Protein AF-A0A7C3ZCT3-F1 (afdb_monomer)

Foldseek 3Di:
DPPPPPPVVVVVVLVVVLVCLQVVLLVVLVVVCVVVVHDSPSNVVSNVVSVVVSVVVCCVVPVD

Mean predicted aligned error: 5.89 Å

pLDDT: mean 89.51, std 12.31, range [45.28, 97.5]

Sequence (64 aa):
MAERRENWTEHLQLGLELAVGVIVFFFIGYIIDLYFNTKPYFTLIGSVFGIVSVFYIIWKRFLK

Structure (mmCIF, N/CA/C/O backbone):
data_AF-A0A7C3ZCT3-F1
#
_entry.id   AF-A0A7C3ZCT3-F1
#
loop_
_atom_site.group_PDB
_atom_site.id
_atom_site.type_symbol
_atom_site.label_atom_id
_atom_site.label_alt_id
_atom_site.label_comp_id
_atom_site.label_asym_id
_atom_site.label_entity_id
_atom_site.label_seq_id
_atom_site.pdbx_PDB_ins_code
_atom_site.Cartn_x
_atom_site.Cartn_y
_atom_site.Cartn_z
_atom_site.occupancy
_atom_site.B_iso_or_equiv
_atom_site.auth_seq_id
_atom_site.auth_comp_id
_atom_site.auth_asym_id
_atom_site.auth_atom_id
_atom_site.pdbx_PDB_model_num
ATOM 1 N N . MET A 1 1 ? 27.388 -1.686 -32.122 1.00 45.28 1 MET A N 1
ATOM 2 C CA . MET A 1 1 ? 26.506 -2.635 -31.418 1.00 45.28 1 MET A CA 1
ATOM 3 C C . MET A 1 1 ? 25.835 -1.853 -30.307 1.00 45.28 1 MET A C 1
ATOM 5 O O . MET A 1 1 ? 26.529 -1.440 -29.391 1.00 45.28 1 MET A O 1
ATOM 9 N N . ALA A 1 2 ? 24.557 -1.500 -30.463 1.00 50.50 2 ALA A N 1
ATOM 10 C CA . ALA A 1 2 ? 23.836 -0.795 -29.409 1.00 50.50 2 ALA A CA 1
ATOM 11 C C . ALA A 1 2 ? 23.648 -1.778 -28.251 1.00 50.50 2 ALA A C 1
ATOM 13 O O . ALA A 1 2 ? 22.917 -2.758 -28.377 1.00 50.50 2 ALA A O 1
ATOM 14 N N . GLU A 1 3 ? 24.388 -1.560 -27.171 1.00 56.91 3 GLU A N 1
ATOM 15 C CA . GLU A 1 3 ? 24.217 -2.265 -25.911 1.00 56.91 3 GLU A CA 1
ATOM 16 C C . GLU A 1 3 ? 22.760 -2.062 -25.478 1.00 56.91 3 GLU A C 1
ATOM 18 O O . GLU A 1 3 ? 22.339 -0.938 -25.193 1.00 56.91 3 GLU A O 1
ATOM 23 N N . ARG A 1 4 ? 21.950 -3.127 -25.523 1.00 62.88 4 ARG A N 1
ATOM 24 C CA . ARG A 1 4 ? 20.605 -3.128 -24.944 1.00 62.88 4 ARG A CA 1
ATOM 25 C C . ARG A 1 4 ? 20.810 -2.971 -23.442 1.00 62.88 4 ARG A C 1
ATOM 27 O O . ARG A 1 4 ? 20.974 -3.966 -22.747 1.00 62.88 4 ARG A O 1
ATOM 34 N N . ARG A 1 5 ? 20.880 -1.727 -22.963 1.00 63.97 5 ARG A N 1
ATOM 35 C CA . ARG A 1 5 ? 20.878 -1.433 -21.534 1.00 63.97 5 ARG A CA 1
ATOM 36 C C . ARG A 1 5 ? 19.576 -1.998 -20.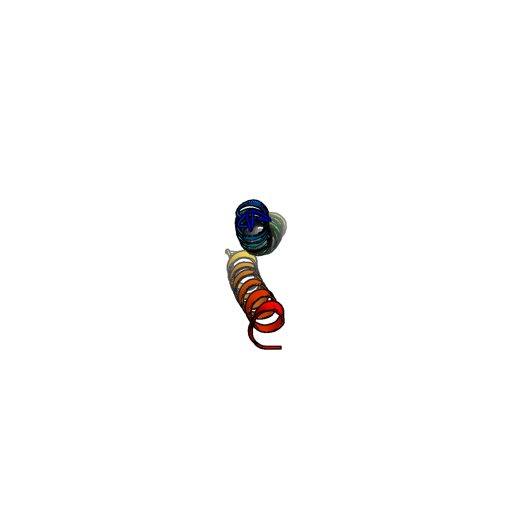997 1.00 63.97 5 ARG A C 1
ATOM 38 O O . ARG A 1 5 ? 18.497 -1.522 -21.328 1.00 63.97 5 ARG A O 1
ATOM 45 N N . GLU A 1 6 ? 19.685 -3.098 -20.276 1.00 62.81 6 GLU A N 1
ATOM 46 C CA . GLU A 1 6 ? 18.584 -3.638 -19.507 1.00 62.81 6 GLU A CA 1
ATOM 47 C C . GLU A 1 6 ? 18.139 -2.532 -18.544 1.00 62.81 6 GLU A C 1
ATOM 49 O O . GLU A 1 6 ? 18.944 -2.003 -17.774 1.00 62.81 6 GLU A O 1
ATOM 54 N N . ASN A 1 7 ? 16.888 -2.089 -18.653 1.00 76.94 7 ASN A N 1
ATOM 55 C CA . ASN A 1 7 ? 16.379 -0.979 -17.855 1.00 76.94 7 ASN A CA 1
ATOM 56 C C . ASN A 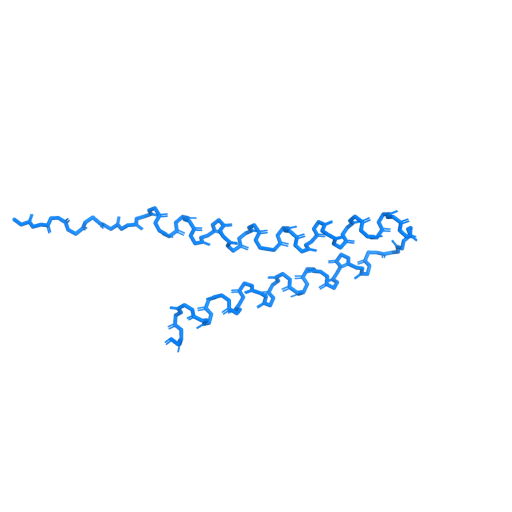1 7 ? 16.019 -1.488 -16.450 1.00 76.94 7 ASN A C 1
ATOM 58 O O . ASN A 1 7 ? 14.853 -1.637 -16.082 1.00 76.94 7 ASN A O 1
ATOM 62 N N . TRP A 1 8 ? 17.039 -1.776 -15.640 1.00 81.56 8 TRP A N 1
ATOM 63 C CA . TRP A 1 8 ? 16.902 -2.138 -14.222 1.00 81.56 8 TRP A CA 1
ATOM 64 C C . TRP A 1 8 ? 16.142 -1.065 -13.428 1.00 81.56 8 TRP A C 1
ATOM 66 O O . TRP A 1 8 ? 15.401 -1.370 -12.495 1.00 81.56 8 TRP A O 1
ATOM 76 N N . THR A 1 9 ? 16.275 0.196 -13.841 1.00 89.12 9 THR A N 1
ATOM 77 C CA . THR A 1 9 ? 15.551 1.346 -13.287 1.00 89.12 9 THR A CA 1
ATOM 78 C C . THR A 1 9 ? 14.037 1.222 -13.437 1.00 89.12 9 THR A C 1
ATOM 80 O O . THR A 1 9 ? 13.316 1.546 -12.500 1.00 89.12 9 THR A O 1
ATOM 83 N N . GLU A 1 10 ? 13.544 0.706 -14.565 1.00 86.00 10 GLU A N 1
ATOM 84 C CA . GLU A 1 10 ? 12.105 0.512 -14.793 1.00 86.00 10 GLU A CA 1
ATOM 85 C C . GLU A 1 10 ? 11.531 -0.579 -13.883 1.00 86.00 10 GLU A C 1
ATOM 87 O O . GLU A 1 10 ? 10.432 -0.429 -13.350 1.00 86.00 10 GLU A O 1
ATOM 92 N N . HIS A 1 11 ? 12.291 -1.651 -13.650 1.00 87.12 11 HIS A N 1
ATOM 93 C CA . HIS A 1 11 ? 11.893 -2.738 -12.752 1.00 87.12 11 HIS A CA 1
ATOM 94 C C . HIS A 1 11 ? 11.856 -2.275 -11.293 1.00 87.12 11 HIS A C 1
ATOM 96 O O . HIS A 1 11 ? 10.909 -2.578 -10.565 1.00 87.12 11 HIS A O 1
ATOM 102 N N . LEU A 1 12 ? 12.855 -1.491 -10.877 1.00 93.25 12 LEU A N 1
ATOM 103 C CA . LEU A 1 12 ? 12.885 -0.870 -9.554 1.00 93.25 12 LEU A CA 1
ATOM 104 C C . LEU A 1 12 ? 11.728 0.113 -9.364 1.00 93.25 12 LEU A C 1
ATOM 106 O O . LEU A 1 12 ? 11.070 0.091 -8.325 1.00 93.25 12 LEU A O 1
ATOM 110 N N . GLN A 1 13 ? 11.450 0.945 -10.369 1.00 93.00 13 GLN A N 1
ATOM 111 C CA . GLN A 1 13 ? 10.345 1.896 -10.320 1.00 93.00 13 GLN A CA 1
ATOM 112 C C . GLN A 1 13 ? 8.993 1.186 -10.229 1.00 93.00 13 GLN A C 1
ATOM 114 O O . GLN A 1 13 ? 8.146 1.603 -9.444 1.00 93.00 13 GLN A O 1
ATOM 119 N N . LEU A 1 14 ? 8.814 0.082 -10.959 1.00 91.94 14 LEU A N 1
ATOM 120 C CA . LEU A 1 14 ? 7.618 -0.750 -10.864 1.00 91.94 14 LEU A CA 1
ATOM 121 C C . LEU A 1 14 ? 7.477 -1.363 -9.467 1.00 91.94 14 LEU A C 1
ATOM 123 O O . LEU A 1 14 ? 6.416 -1.252 -8.862 1.00 91.94 14 LEU A O 1
ATOM 127 N N . GLY A 1 15 ? 8.540 -1.954 -8.914 1.00 92.38 15 GLY A N 1
ATOM 128 C CA . GLY A 1 15 ? 8.515 -2.494 -7.552 1.00 92.38 15 GLY A CA 1
ATOM 129 C C . GLY A 1 15 ? 8.151 -1.438 -6.502 1.00 92.38 15 GLY A C 1
ATOM 130 O O . GLY A 1 15 ? 7.340 -1.702 -5.612 1.00 92.38 15 GLY A O 1
ATOM 131 N N . LEU A 1 16 ? 8.690 -0.224 -6.645 1.00 95.56 16 LEU A N 1
ATOM 132 C CA . LEU A 1 16 ? 8.366 0.908 -5.780 1.00 95.56 16 LEU A CA 1
ATOM 133 C C . LEU A 1 16 ? 6.902 1.342 -5.925 1.00 95.56 16 LEU A C 1
ATOM 135 O O . LEU A 1 16 ? 6.233 1.540 -4.916 1.00 95.56 16 LEU A O 1
ATOM 139 N N . GLU A 1 17 ? 6.394 1.458 -7.154 1.00 93.75 17 GLU A N 1
ATOM 140 C CA . GLU A 1 17 ? 4.999 1.821 -7.437 1.00 93.75 17 GLU A CA 1
ATOM 141 C C . GLU A 1 17 ? 4.023 0.841 -6.768 1.00 93.75 17 GLU A C 1
ATOM 143 O O . GLU A 1 17 ? 3.069 1.259 -6.108 1.00 93.75 17 GLU A O 1
ATOM 148 N N . LEU A 1 18 ? 4.308 -0.463 -6.852 1.00 95.00 18 LEU A N 1
ATOM 149 C CA . LEU A 1 18 ? 3.497 -1.496 -6.211 1.00 95.00 18 LEU A CA 1
ATOM 150 C C . LEU A 1 18 ? 3.556 -1.411 -4.678 1.00 95.00 18 LEU A C 1
ATOM 152 O O . LEU A 1 18 ? 2.515 -1.429 -4.021 1.00 95.00 18 LEU A O 1
ATOM 156 N N . ALA A 1 19 ? 4.756 -1.289 -4.100 1.00 96.19 19 ALA A N 1
ATOM 157 C CA . ALA A 1 19 ? 4.933 -1.209 -2.649 1.00 96.19 19 ALA A CA 1
ATOM 158 C C . ALA A 1 19 ? 4.253 0.035 -2.058 1.00 96.19 19 ALA A C 1
ATOM 160 O O . ALA A 1 19 ? 3.516 -0.065 -1.075 1.00 96.19 19 ALA A O 1
ATOM 161 N N . VAL A 1 20 ? 4.453 1.197 -2.688 1.00 96.38 20 VAL A N 1
ATOM 162 C CA . VAL A 1 20 ? 3.809 2.455 -2.291 1.00 96.38 20 VAL A CA 1
ATOM 163 C C . VAL A 1 20 ? 2.293 2.328 -2.385 1.00 96.38 20 VAL A C 1
ATOM 165 O O . VAL A 1 20 ? 1.605 2.746 -1.457 1.00 96.38 20 VAL A O 1
ATOM 168 N N . GLY A 1 21 ? 1.768 1.695 -3.438 1.00 93.62 21 GLY A N 1
ATOM 169 C CA . GLY A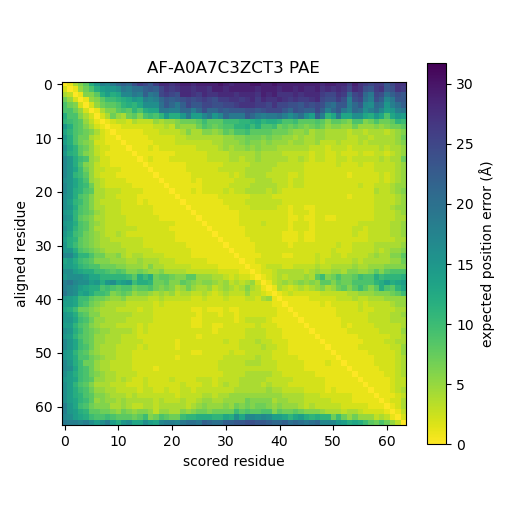 1 21 ? 0.336 1.435 -3.577 1.00 93.62 21 G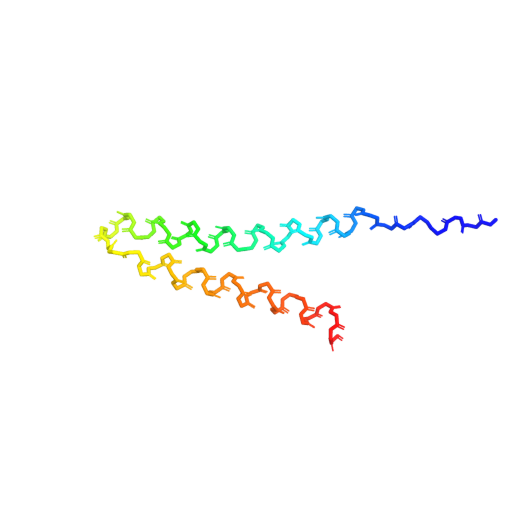LY A CA 1
ATOM 170 C C . GLY A 1 21 ? -0.247 0.727 -2.353 1.00 93.62 21 GLY A C 1
ATOM 171 O O . GLY A 1 21 ? -1.192 1.229 -1.748 1.00 93.62 21 GLY A O 1
ATOM 172 N N . VAL A 1 22 ? 0.346 -0.392 -1.928 1.00 95.56 22 VAL A N 1
ATOM 173 C CA . VAL A 1 22 ? -0.136 -1.144 -0.753 1.00 95.56 22 VAL A CA 1
ATOM 174 C C . VAL A 1 22 ? -0.008 -0.327 0.531 1.00 95.56 22 VAL A C 1
ATOM 176 O O . VAL A 1 22 ? -0.962 -0.257 1.308 1.00 95.56 22 VAL A O 1
ATOM 179 N N . ILE A 1 23 ? 1.150 0.307 0.747 1.00 97.38 23 ILE A N 1
ATOM 180 C CA . ILE A 1 23 ? 1.424 1.081 1.964 1.00 97.38 23 ILE A CA 1
ATOM 181 C C . ILE A 1 23 ? 0.424 2.225 2.112 1.00 97.38 23 ILE A C 1
ATOM 183 O O . ILE A 1 23 ? -0.076 2.446 3.210 1.00 97.38 23 ILE A O 1
ATOM 187 N N . VAL A 1 24 ? 0.092 2.921 1.022 1.00 96.88 24 VAL A N 1
ATOM 188 C CA . VAL A 1 24 ? -0.865 4.033 1.041 1.00 96.88 24 VAL A CA 1
ATOM 189 C C . VAL A 1 24 ? -2.240 3.563 1.511 1.00 96.88 24 VAL A C 1
ATOM 191 O O . VAL A 1 24 ? -2.790 4.149 2.441 1.00 96.88 24 VAL A O 1
ATOM 194 N N . PHE A 1 25 ? -2.785 2.487 0.939 1.00 96.38 25 PHE A N 1
ATOM 195 C CA . PHE A 1 25 ? -4.097 1.988 1.364 1.00 96.38 25 PHE A CA 1
ATOM 196 C C . PHE A 1 25 ? -4.092 1.448 2.800 1.00 96.38 25 PHE A C 1
ATOM 198 O O . PHE A 1 25 ? -5.055 1.671 3.536 1.00 96.38 25 PHE A O 1
ATOM 205 N N . PHE A 1 26 ? -3.005 0.794 3.220 1.00 97.31 26 PHE A N 1
ATOM 206 C CA . PHE A 1 26 ? -2.821 0.364 4.606 1.00 97.31 26 PHE A CA 1
ATOM 207 C C . PHE A 1 26 ? -2.834 1.560 5.567 1.00 97.31 26 PHE A C 1
ATOM 209 O O . PHE A 1 26 ? -3.593 1.567 6.535 1.00 97.31 26 PHE A O 1
ATOM 216 N N . PHE A 1 27 ? -2.032 2.592 5.286 1.00 97.44 27 PHE A N 1
ATOM 217 C CA . PHE A 1 27 ? -1.906 3.767 6.151 1.00 97.44 27 PHE A CA 1
ATOM 218 C C . PHE A 1 27 ? -3.198 4.573 6.226 1.00 97.44 27 PHE A C 1
ATOM 220 O O . PHE A 1 27 ? -3.557 5.042 7.301 1.00 97.44 27 PHE A O 1
ATOM 227 N N . ILE A 1 28 ? -3.915 4.709 5.108 1.00 97.06 28 ILE A N 1
ATOM 228 C CA . ILE A 1 28 ? -5.232 5.351 5.093 1.00 97.06 28 ILE A CA 1
ATOM 229 C C . ILE A 1 28 ? -6.186 4.594 6.021 1.00 97.06 28 ILE A C 1
ATOM 231 O O . ILE A 1 28 ? -6.816 5.212 6.876 1.00 97.06 28 ILE A O 1
ATOM 235 N N . GLY A 1 29 ? -6.252 3.264 5.904 1.00 95.56 29 GLY A N 1
ATOM 236 C CA . GLY A 1 29 ? -7.081 2.437 6.781 1.00 95.56 29 GLY A CA 1
ATOM 237 C C . GLY A 1 29 ? -6.699 2.576 8.256 1.00 95.56 29 GLY A C 1
ATOM 238 O O . GLY A 1 29 ? -7.573 2.749 9.101 1.00 95.56 29 GLY A O 1
ATOM 239 N N . TYR A 1 30 ? -5.399 2.603 8.548 1.00 97.00 30 TYR A N 1
ATOM 240 C CA . TYR A 1 30 ? -4.875 2.776 9.901 1.00 97.00 30 TYR A CA 1
ATOM 241 C C . TYR A 1 30 ? -5.217 4.138 10.511 1.00 97.00 30 TYR A C 1
ATOM 243 O 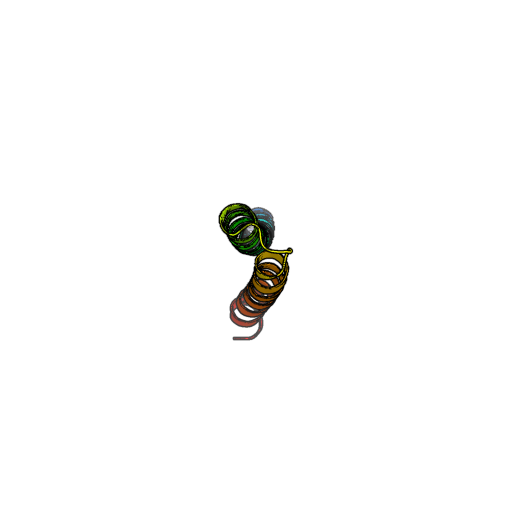O . TYR A 1 30 ? -5.649 4.210 11.660 1.00 97.00 30 TYR A O 1
ATOM 251 N N . ILE A 1 31 ? -5.076 5.225 9.748 1.00 97.12 31 ILE A N 1
ATOM 252 C CA . ILE A 1 31 ? -5.432 6.572 10.213 1.00 97.12 31 ILE A CA 1
ATOM 253 C C . ILE A 1 31 ? -6.934 6.662 10.498 1.00 97.12 31 ILE A C 1
ATOM 255 O O . ILE A 1 31 ? -7.330 7.255 11.500 1.00 97.12 31 ILE A O 1
ATOM 259 N N . ILE A 1 32 ? -7.768 6.058 9.647 1.00 96.19 32 ILE A N 1
ATOM 260 C CA . ILE A 1 32 ? -9.218 6.005 9.858 1.00 96.19 32 ILE A CA 1
ATOM 261 C C . ILE A 1 32 ? -9.530 5.212 11.132 1.00 96.19 32 ILE A C 1
ATOM 263 O O . ILE A 1 32 ? -10.279 5.703 11.974 1.00 96.19 32 ILE A O 1
ATOM 267 N N . ASP A 1 33 ? -8.919 4.038 11.315 1.00 95.12 33 ASP A N 1
ATOM 268 C CA . ASP A 1 33 ? -9.124 3.234 12.522 1.00 95.12 33 ASP A CA 1
ATOM 269 C C . ASP A 1 33 ? -8.735 3.996 13.800 1.00 95.12 33 ASP A C 1
ATOM 271 O O . ASP A 1 33 ? -9.480 3.976 14.781 1.00 95.12 33 ASP A O 1
ATOM 275 N N . LEU A 1 34 ? -7.615 4.728 13.776 1.00 95.94 34 LEU A N 1
ATOM 276 C CA . LEU A 1 34 ? -7.193 5.584 14.888 1.00 95.94 34 LEU A CA 1
ATOM 277 C C . LEU A 1 34 ? -8.182 6.722 15.156 1.00 95.94 34 LEU A C 1
ATOM 279 O O . LEU A 1 34 ? -8.491 7.008 16.312 1.00 95.94 34 LEU A O 1
ATOM 283 N N . TYR A 1 35 ? -8.679 7.374 14.103 1.00 95.75 35 TYR A N 1
ATOM 284 C CA . TYR A 1 35 ? -9.585 8.514 14.229 1.00 95.75 35 TYR A CA 1
ATOM 285 C C . TYR A 1 35 ? -10.945 8.111 14.812 1.00 95.75 35 TYR A C 1
ATOM 287 O O . TYR A 1 35 ? -11.475 8.797 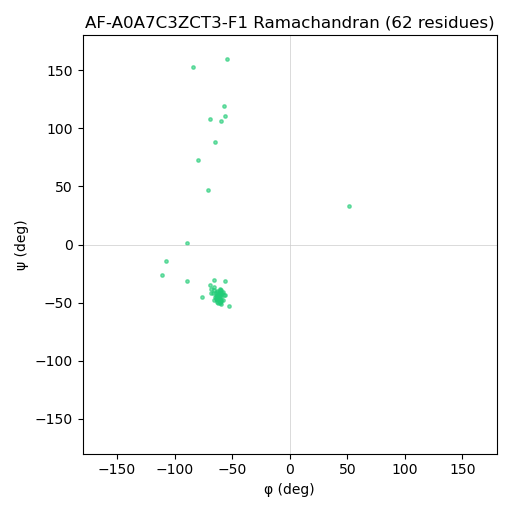15.684 1.00 95.75 35 TYR A O 1
ATOM 295 N N . PHE A 1 36 ? -11.495 6.977 14.372 1.00 94.12 36 PHE A N 1
ATOM 296 C CA . PHE A 1 36 ? -12.779 6.463 14.855 1.00 94.12 36 PHE A CA 1
ATOM 297 C C . PHE A 1 36 ? -12.655 5.550 16.085 1.00 94.12 36 PHE A C 1
ATOM 299 O O . PHE A 1 36 ? -13.672 5.063 16.581 1.00 94.12 36 PHE A O 1
ATOM 306 N N . ASN A 1 37 ? -11.435 5.332 16.596 1.00 91.75 37 ASN A N 1
ATOM 307 C CA . ASN A 1 37 ? -11.146 4.397 17.689 1.00 91.75 37 ASN A CA 1
ATOM 308 C C . ASN A 1 37 ? -11.722 2.991 17.425 1.00 91.75 37 A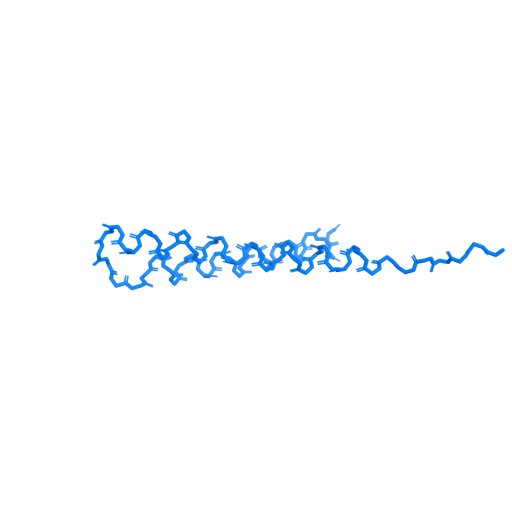SN A C 1
ATOM 310 O O . ASN A 1 37 ? -12.178 2.285 18.331 1.00 91.75 37 ASN A O 1
ATOM 314 N N . THR A 1 38 ? -11.757 2.590 16.154 1.00 90.56 38 THR A N 1
ATOM 315 C CA . THR A 1 38 ? -12.262 1.283 15.754 1.00 90.56 38 THR A CA 1
ATOM 316 C C . THR A 1 38 ? -11.164 0.241 15.901 1.00 90.56 38 THR A C 1
ATOM 318 O O . THR A 1 38 ? -9.970 0.512 15.793 1.00 90.56 38 THR A O 1
ATOM 321 N N . LYS A 1 39 ? -11.574 -1.010 16.127 1.00 91.56 39 LYS A N 1
ATOM 322 C CA . LYS A 1 39 ? -10.705 -2.172 15.875 1.00 91.56 39 LYS A CA 1
ATOM 323 C C . LYS A 1 39 ? -10.204 -2.112 14.418 1.00 91.56 39 LYS A C 1
ATOM 325 O O . LYS A 1 39 ? -10.883 -1.456 13.634 1.00 91.56 39 LYS A O 1
ATOM 330 N N . PRO A 1 40 ? -9.104 -2.801 14.038 1.00 93.75 40 PRO A N 1
ATOM 331 C CA . PRO A 1 40 ? -8.377 -2.592 12.772 1.00 93.75 40 PRO A CA 1
ATOM 332 C C . PRO A 1 40 ? -9.123 -3.066 11.502 1.00 93.75 40 PRO A C 1
ATOM 334 O O . PRO A 1 40 ? -8.583 -3.786 10.660 1.00 93.75 40 PRO A O 1
ATOM 337 N N . TYR A 1 41 ? -10.398 -2.713 11.370 1.00 94.94 41 TYR A N 1
ATOM 338 C CA . TYR A 1 41 ? -11.289 -3.098 10.291 1.00 94.94 41 TYR A CA 1
ATOM 339 C C . TYR A 1 41 ? -10.978 -2.295 9.031 1.00 94.94 41 TYR A C 1
ATOM 341 O O . TYR A 1 41 ? -10.872 -2.887 7.956 1.00 94.94 41 TYR A O 1
ATOM 349 N N . PHE A 1 42 ? -10.781 -0.976 9.141 1.00 94.75 42 PHE A N 1
ATOM 350 C CA . PHE A 1 42 ? -10.455 -0.146 7.980 1.00 94.75 42 PHE A CA 1
ATOM 351 C C . PHE A 1 42 ? -9.052 -0.445 7.455 1.00 94.75 42 PHE A C 1
ATOM 353 O O . PHE A 1 42 ? -8.847 -0.471 6.245 1.00 94.75 42 PHE A O 1
ATOM 360 N N . THR A 1 43 ? -8.109 -0.764 8.338 1.00 96.44 43 THR A N 1
ATOM 361 C CA . THR A 1 43 ? -6.762 -1.235 8.000 1.00 96.44 43 THR A CA 1
ATOM 362 C C . THR A 1 43 ? -6.823 -2.551 7.230 1.00 96.44 43 THR A C 1
ATOM 364 O O . THR A 1 43 ? -6.173 -2.681 6.194 1.00 96.44 43 THR A O 1
ATOM 367 N N . LEU A 1 44 ? -7.629 -3.522 7.680 1.00 96.94 44 LEU A N 1
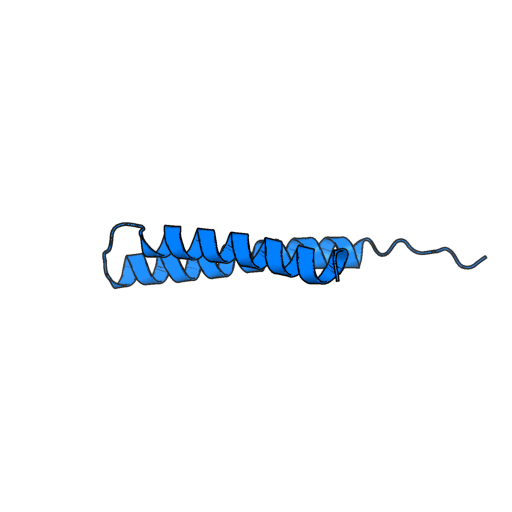ATOM 368 C CA . LEU A 1 44 ? -7.817 -4.794 6.973 1.00 96.94 44 LEU A CA 1
ATOM 369 C C . LEU A 1 44 ? -8.425 -4.584 5.584 1.00 96.94 44 LEU A C 1
ATOM 371 O O . LEU A 1 44 ? -7.882 -5.077 4.596 1.00 96.94 44 LEU A O 1
ATOM 375 N N . ILE A 1 45 ? -9.516 -3.819 5.500 1.00 96.56 45 ILE A N 1
ATOM 376 C CA . ILE A 1 45 ? -10.184 -3.513 4.230 1.00 96.56 45 ILE A CA 1
ATOM 377 C C . ILE A 1 45 ? -9.217 -2.780 3.292 1.00 96.56 45 ILE A C 1
ATOM 379 O O . ILE A 1 45 ? -9.032 -3.201 2.152 1.00 96.56 45 ILE A O 1
ATOM 383 N N . GLY A 1 46 ? -8.542 -1.739 3.783 1.00 96.12 46 GLY A N 1
ATOM 384 C CA . GLY A 1 46 ? -7.529 -0.990 3.043 1.00 96.12 46 GLY A CA 1
ATOM 385 C C . GLY A 1 46 ? -6.406 -1.889 2.530 1.00 96.12 46 GLY A C 1
ATOM 386 O O . GLY A 1 46 ? -6.043 -1.812 1.362 1.00 96.12 46 GLY A O 1
ATOM 387 N N . SER A 1 47 ? -5.919 -2.822 3.348 1.00 96.38 47 SER A N 1
ATOM 388 C CA . SER A 1 47 ? -4.890 -3.786 2.935 1.00 96.38 47 SER A CA 1
ATOM 389 C C . SER A 1 47 ? -5.357 -4.667 1.776 1.00 96.38 47 SER A C 1
ATOM 391 O O . SER A 1 47 ? -4.620 -4.841 0.806 1.00 96.38 47 SER A O 1
ATOM 393 N N . VAL A 1 48 ? -6.591 -5.185 1.832 1.00 97.50 48 VAL A N 1
ATOM 394 C CA . VAL A 1 48 ? -7.169 -5.972 0.730 1.00 97.50 48 VAL A CA 1
ATOM 395 C C . VAL A 1 48 ? -7.270 -5.125 -0.538 1.00 97.50 48 VAL A C 1
ATOM 397 O O . VAL A 1 48 ? -6.855 -5.579 -1.603 1.00 97.50 48 VAL A O 1
ATOM 400 N N . PHE A 1 49 ? -7.743 -3.879 -0.437 1.00 96.38 49 PHE A N 1
ATOM 401 C CA . PHE A 1 49 ? -7.782 -2.962 -1.579 1.00 96.38 49 PHE A CA 1
ATOM 402 C C . PHE A 1 49 ? -6.390 -2.671 -2.150 1.00 96.38 49 PHE A C 1
ATOM 404 O O . PHE A 1 49 ? -6.222 -2.683 -3.369 1.00 96.38 49 PHE A O 1
ATOM 411 N N . GLY A 1 50 ? -5.384 -2.470 -1.297 1.00 95.62 50 GLY A N 1
ATOM 412 C CA . GLY A 1 50 ? -3.998 -2.268 -1.717 1.00 95.62 50 GLY A CA 1
ATOM 413 C C . GLY A 1 50 ? -3.452 -3.459 -2.501 1.00 95.62 50 GLY A C 1
ATOM 414 O O . GLY A 1 50 ? -2.882 -3.283 -3.577 1.00 95.62 50 GLY A O 1
ATOM 415 N N . ILE A 1 51 ? -3.703 -4.675 -2.015 1.00 95.94 51 ILE A N 1
ATOM 416 C CA . ILE A 1 51 ? -3.316 -5.914 -2.698 1.00 95.94 5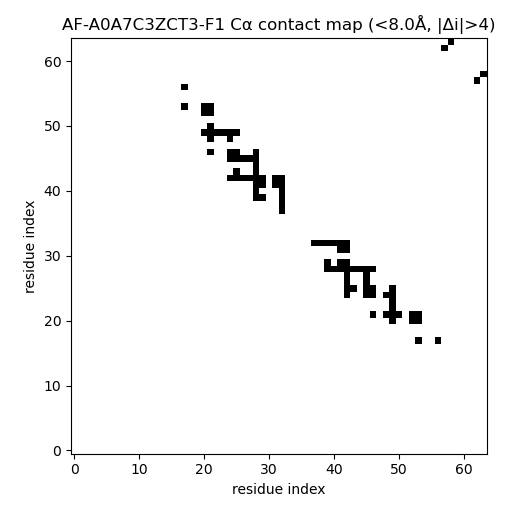1 ILE A CA 1
ATOM 417 C C . ILE A 1 51 ? -4.030 -6.038 -4.051 1.00 95.94 51 ILE A C 1
ATOM 419 O O . ILE A 1 51 ? -3.380 -6.260 -5.072 1.00 95.94 51 ILE A O 1
ATOM 423 N N . VAL A 1 52 ? -5.353 -5.847 -4.091 1.00 96.69 52 VAL A N 1
ATOM 424 C CA . VAL A 1 52 ? -6.139 -5.906 -5.337 1.00 96.69 52 VAL A CA 1
ATOM 425 C C . VAL A 1 52 ? -5.657 -4.863 -6.349 1.00 96.69 52 VAL A C 1
ATOM 427 O O . VAL A 1 52 ? -5.552 -5.167 -7.536 1.00 96.69 52 VAL A O 1
ATOM 430 N N . SER A 1 53 ? -5.306 -3.659 -5.893 1.00 94.94 53 SER A N 1
ATOM 431 C CA . SER A 1 53 ? -4.757 -2.597 -6.740 1.00 94.94 53 SER A CA 1
ATOM 432 C C . SER A 1 53 ? -3.427 -3.006 -7.381 1.00 94.94 53 SER A C 1
ATOM 434 O O . SER A 1 53 ? -3.250 -2.851 -8.590 1.00 94.94 53 SER A O 1
ATOM 436 N N . VAL A 1 54 ? -2.519 -3.615 -6.611 1.00 94.75 54 VAL A N 1
ATOM 437 C CA . VAL A 1 54 ? -1.256 -4.160 -7.137 1.00 94.75 54 VAL A CA 1
ATOM 438 C C . VAL A 1 54 ? -1.508 -5.223 -8.202 1.00 94.75 54 VAL A C 1
ATOM 440 O O . VAL A 1 54 ? -0.936 -5.146 -9.290 1.00 94.75 54 VAL A O 1
ATOM 443 N N . PHE A 1 55 ? -2.403 -6.177 -7.935 1.00 94.81 55 PHE A N 1
ATOM 444 C CA . PHE A 1 55 ? -2.769 -7.187 -8.928 1.00 94.81 55 PHE A CA 1
ATOM 445 C C . PHE A 1 55 ? -3.377 -6.564 -10.185 1.00 94.81 55 PHE A C 1
ATOM 447 O O . PHE A 1 55 ? -3.059 -6.995 -11.290 1.00 94.81 55 PHE A O 1
ATOM 454 N N . TYR A 1 56 ? -4.197 -5.523 -10.039 1.00 93.94 56 TYR A N 1
ATOM 455 C CA . TYR A 1 56 ? -4.767 -4.799 -11.168 1.00 93.94 56 TYR A CA 1
ATOM 456 C C . TYR A 1 56 ? -3.695 -4.089 -12.009 1.00 93.94 56 TYR A C 1
ATOM 458 O O . TYR A 1 56 ? -3.746 -4.157 -13.237 1.00 93.94 56 TYR A O 1
ATOM 466 N N . ILE A 1 57 ? -2.702 -3.452 -11.380 1.00 91.25 57 ILE A N 1
ATOM 467 C CA . ILE A 1 57 ? -1.580 -2.803 -12.080 1.00 91.25 57 ILE A CA 1
ATOM 468 C C . ILE A 1 57 ? -0.763 -3.837 -12.859 1.00 91.25 57 ILE A C 1
ATOM 470 O O . ILE A 1 57 ? -0.474 -3.625 -14.038 1.00 91.25 57 ILE A O 1
ATOM 474 N N . ILE A 1 58 ? -0.433 -4.966 -12.226 1.00 92.44 58 ILE A N 1
ATOM 475 C CA . ILE A 1 58 ? 0.293 -6.066 -12.872 1.00 92.44 58 ILE A CA 1
ATOM 476 C C . ILE A 1 58 ? -0.521 -6.609 -14.050 1.00 92.44 58 ILE A C 1
ATOM 478 O O . ILE A 1 58 ? -0.007 -6.697 -15.162 1.00 92.44 58 ILE A O 1
ATOM 482 N N . TRP A 1 59 ? -1.805 -6.907 -13.840 1.00 93.81 59 TRP A N 1
ATOM 483 C CA . TRP A 1 59 ? -2.693 -7.409 -14.887 1.00 93.81 59 TRP A CA 1
ATOM 484 C C . TRP A 1 59 ? -2.771 -6.446 -16.073 1.00 93.81 59 TRP A C 1
ATOM 486 O O . TRP A 1 59 ? -2.615 -6.851 -17.221 1.00 93.81 59 TRP A O 1
ATOM 496 N N . LYS A 1 60 ? -2.969 -5.153 -15.800 1.00 90.44 60 LYS A N 1
ATOM 497 C CA . LYS A 1 60 ? -3.068 -4.111 -16.824 1.00 90.44 60 LYS A CA 1
ATOM 498 C C . LYS A 1 60 ? -1.764 -3.910 -17.597 1.00 90.44 60 LYS A C 1
ATOM 500 O O . LYS A 1 60 ? -1.832 -3.476 -18.737 1.00 90.44 60 LYS A O 1
ATOM 505 N N . ARG A 1 61 ? -0.604 -4.146 -16.978 1.00 87.62 61 ARG A N 1
ATOM 506 C CA . ARG A 1 61 ? 0.704 -3.924 -17.609 1.00 87.62 61 ARG A CA 1
ATOM 507 C C . ARG A 1 61 ? 1.228 -5.146 -18.364 1.00 87.62 61 ARG A C 1
ATOM 509 O O . ARG A 1 61 ? 1.958 -4.967 -19.331 1.00 87.62 61 ARG A O 1
ATOM 516 N N . PHE A 1 62 ? 0.901 -6.357 -17.910 1.00 85.38 62 PHE A N 1
ATOM 517 C CA . PHE A 1 62 ? 1.459 -7.596 -18.464 1.00 85.38 62 PHE A CA 1
ATOM 518 C C . PHE A 1 62 ? 0.457 -8.455 -19.243 1.00 85.38 62 PHE A C 1
ATOM 520 O O . PHE A 1 62 ? 0.885 -9.225 -20.098 1.00 85.38 62 PHE A O 1
ATOM 527 N N . LEU A 1 63 ? -0.847 -8.372 -18.954 1.00 82.31 63 LEU A N 1
ATOM 528 C CA . LEU A 1 63 ? -1.865 -9.235 -19.572 1.00 82.31 63 LEU A CA 1
ATOM 529 C C . LEU A 1 63 ? -2.764 -8.534 -20.600 1.00 82.31 63 LEU A C 1
ATOM 531 O O . LEU A 1 63 ? -3.475 -9.218 -21.336 1.00 82.31 63 LEU A O 1
ATOM 535 N N . LYS A 1 64 ? -2.760 -7.201 -20.648 1.00 55.97 64 LYS A N 1
ATOM 536 C CA . LYS A 1 64 ? -3.486 -6.383 -21.626 1.00 55.97 64 LYS A CA 1
ATOM 537 C C . LYS A 1 64 ? -2.510 -5.453 -22.330 1.00 55.97 64 LYS A C 1
ATOM 539 O O . LYS A 1 64 ? -2.738 -5.201 -23.532 1.00 55.97 64 LYS A O 1
#

Solvent-accessible surface area (backbone atoms only — not comparable to full-atom values): 3473 Å² total; per-residue (Å²): 130,85,77,80,73,74,62,61,66,59,56,51,51,50,54,49,54,43,51,51,46,28,50,51,29,27,50,53,13,43,53,50,16,62,73,70,71,47,70,68,55,44,24,50,53,21,37,53,52,13,51,52,50,39,53,48,52,51,42,59,72,76,76,104

Radius of gyration: 16.45 Å; Cα contacts (8 Å, |Δi|>4): 48; chains: 1; bounding box: 39×18×49 Å

Secondary structure (DSSP, 8-state):
-------HHHHHHHHHHHHHHHHHHHHHHHHHHHHHT--THHHHHHHHHHHHHHHHHHHHHHT-

Nearest PDB structures (foldseek):
  7ard-assembly1_f  TM=7.322E-01  e=8.539E+00  Polytomella sp. Pringsheim 198.80